Protein AF-A0A0B4ELM9-F1 (afdb_monomer_lite)

Secondary structure (DSSP, 8-state):
-EEEEEEE-SSEEEEEEEEEEEETTTEEEEEEEEEEEETTTTEEEEEEEEEEEEHHHHHHHHHHTT--HHHHHHHTT-HHHHGGGSEEEEEEEEEEE--

Structure (mmCIF, N/CA/C/O backbone):
data_AF-A0A0B4ELM9-F1
#
_entry.id   AF-A0A0B4ELM9-F1
#
loop_
_atom_site.group_PDB
_atom_site.id
_atom_site.type_symbol
_atom_site.label_atom_id
_atom_site.label_alt_id
_atom_site.label_comp_id
_atom_site.label_asym_id
_atom_site.label_entity_id
_atom_site.label_seq_id
_atom_site.pdbx_PDB_ins_code
_atom_site.Cartn_x
_atom_site.Cartn_y
_atom_site.Cartn_z
_atom_site.occupancy
_atom_site.B_iso_or_equiv
_atom_site.auth_seq_id
_atom_site.auth_comp_id
_atom_site.auth_asym_id
_atom_site.auth_atom_id
_atom_site.pdbx_PDB_model_num
ATOM 1 N N . MET A 1 1 ? -6.305 0.039 -10.298 1.00 87.12 1 MET A N 1
ATOM 2 C CA . MET A 1 1 ? -7.274 -0.824 -9.592 1.00 87.12 1 MET A CA 1
ATOM 3 C C . MET A 1 1 ? -7.360 -0.380 -8.143 1.00 87.12 1 MET A C 1
ATOM 5 O O . MET A 1 1 ? -6.322 -0.235 -7.508 1.00 87.12 1 MET A O 1
ATOM 9 N N . TYR A 1 2 ? -8.567 -0.132 -7.641 1.00 93.50 2 TYR A N 1
ATOM 10 C CA . TYR A 1 2 ? -8.815 0.184 -6.234 1.00 93.50 2 TYR A CA 1
ATOM 11 C C . TYR A 1 2 ? -9.431 -1.035 -5.548 1.00 93.50 2 TYR A C 1
ATOM 13 O O . TYR A 1 2 ? -10.288 -1.694 -6.133 1.00 93.50 2 TYR A O 1
ATOM 21 N N . SER A 1 3 ? -8.985 -1.350 -4.335 1.00 94.31 3 SER A N 1
ATOM 22 C CA . SER A 1 3 ? -9.534 -2.447 -3.538 1.00 94.31 3 SER A CA 1
ATOM 23 C C . SER A 1 3 ? -9.590 -2.059 -2.067 1.00 94.31 3 SER A C 1
ATOM 25 O O . SER A 1 3 ? -8.648 -1.456 -1.559 1.00 94.31 3 SER A O 1
ATOM 27 N N . ALA A 1 4 ? -10.669 -2.438 -1.388 1.00 95.44 4 ALA A N 1
ATOM 28 C CA . ALA A 1 4 ? -10.813 -2.296 0.054 1.00 95.44 4 ALA A CA 1
ATOM 29 C C . ALA A 1 4 ? -10.966 -3.686 0.679 1.00 95.44 4 ALA A C 1
ATOM 31 O O . ALA A 1 4 ? -11.752 -4.506 0.204 1.00 95.44 4 ALA A O 1
ATOM 32 N N . LYS A 1 5 ? -10.185 -3.965 1.723 1.00 95.44 5 LYS A N 1
ATOM 33 C CA . LYS A 1 5 ? -10.261 -5.204 2.503 1.00 95.44 5 LYS A CA 1
ATOM 34 C C . LYS A 1 5 ? -10.518 -4.851 3.955 1.00 95.44 5 LYS A C 1
ATOM 36 O O . LYS A 1 5 ? -9.812 -4.014 4.510 1.00 95.44 5 LYS A O 1
ATOM 41 N N . VAL A 1 6 ? -11.490 -5.518 4.561 1.00 96.12 6 VAL A N 1
ATOM 42 C CA . VAL A 1 6 ? -11.878 -5.303 5.956 1.00 96.12 6 VAL A CA 1
ATOM 43 C C . VAL A 1 6 ? -11.551 -6.554 6.760 1.00 96.12 6 VAL A C 1
ATOM 45 O O . VAL A 1 6 ? -11.773 -7.673 6.296 1.00 96.12 6 VAL A O 1
ATOM 48 N N . ARG A 1 7 ? -11.007 -6.366 7.961 1.00 96.25 7 ARG A N 1
ATOM 49 C CA . ARG A 1 7 ? -10.843 -7.408 8.977 1.00 96.25 7 ARG A CA 1
ATOM 50 C C . ARG A 1 7 ? -11.486 -6.921 10.264 1.00 96.25 7 ARG A C 1
ATOM 52 O O . ARG A 1 7 ? -11.111 -5.866 10.770 1.00 96.25 7 ARG A O 1
ATOM 59 N N . VAL A 1 8 ? -12.444 -7.687 10.770 1.00 95.25 8 VAL A N 1
ATOM 60 C CA . VAL A 1 8 ? -13.197 -7.351 11.981 1.00 95.25 8 VAL A CA 1
ATOM 61 C C . VAL A 1 8 ? -12.847 -8.357 13.068 1.00 95.25 8 VAL A C 1
ATOM 63 O O . VAL A 1 8 ? -12.920 -9.565 12.849 1.00 95.25 8 VAL A O 1
ATOM 66 N N . HIS A 1 9 ? -12.460 -7.845 14.229 1.00 93.88 9 HIS A N 1
ATOM 67 C CA . HIS A 1 9 ? -12.335 -8.585 15.478 1.00 93.88 9 HIS A CA 1
ATOM 68 C C . HIS A 1 9 ? -13.339 -8.020 16.490 1.00 93.88 9 HIS A C 1
ATOM 70 O O . HIS A 1 9 ? -13.923 -6.964 16.266 1.00 93.88 9 HIS A O 1
ATOM 76 N N . GLN A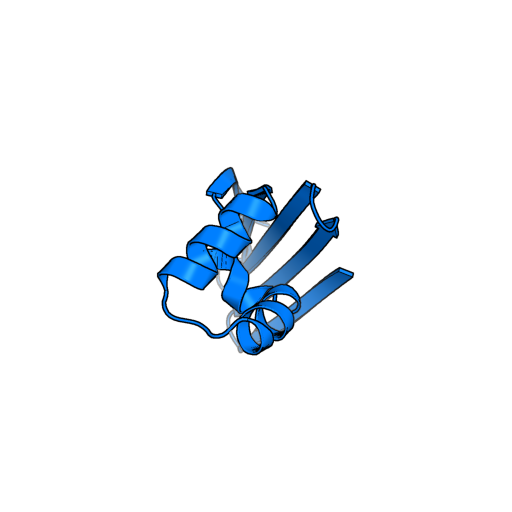 1 10 ? -13.526 -8.706 17.618 1.00 92.19 10 GLN A N 1
ATOM 77 C CA . GLN A 1 10 ? -14.535 -8.330 18.613 1.00 92.19 10 GLN A CA 1
ATOM 78 C C . GLN A 1 10 ? -14.344 -6.915 19.192 1.00 92.19 10 GLN A C 1
ATOM 80 O O . GLN A 1 10 ? -15.330 -6.241 19.448 1.00 92.19 10 GLN A O 1
ATOM 85 N N . GLN A 1 11 ? -13.098 -6.460 19.361 1.00 93.19 11 GLN A N 1
ATOM 86 C CA . GLN A 1 11 ? -12.764 -5.164 19.983 1.00 93.19 11 GLN A CA 1
ATOM 87 C C . GLN A 1 11 ? -12.212 -4.122 18.999 1.00 93.19 11 GLN A C 1
ATOM 89 O O . GLN A 1 11 ? -12.046 -2.963 19.352 1.00 93.19 11 GLN A O 1
ATOM 94 N N . ARG A 1 12 ? -11.899 -4.517 17.759 1.00 93.00 12 ARG A N 1
ATOM 95 C CA . ARG A 1 12 ? -11.236 -3.634 16.791 1.00 93.00 12 ARG A CA 1
ATOM 96 C C . ARG A 1 12 ? -11.511 -4.032 15.355 1.00 93.00 12 ARG A C 1
ATOM 98 O O . ARG A 1 12 ? -11.688 -5.213 15.043 1.00 93.00 12 ARG A O 1
ATOM 105 N N . MET A 1 13 ? -11.435 -3.063 14.458 1.00 94.75 13 MET A N 1
ATOM 106 C CA . MET A 1 13 ? -11.563 -3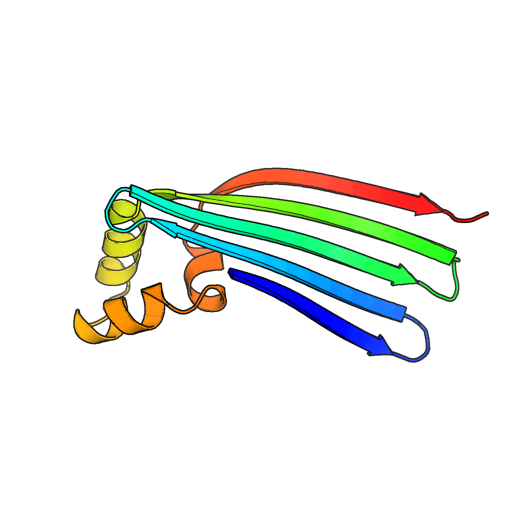.264 13.020 1.00 94.75 13 MET A CA 1
ATOM 107 C C . MET A 1 13 ? -10.404 -2.604 12.275 1.00 94.75 13 MET A C 1
ATOM 109 O O . MET A 1 13 ? -9.982 -1.496 12.594 1.00 94.75 13 MET A O 1
ATOM 113 N N . LEU A 1 14 ? -9.901 -3.292 11.249 1.00 96.00 14 LEU A N 1
ATOM 114 C CA . LEU A 1 14 ? -8.886 -2.776 10.337 1.00 96.00 14 LEU A CA 1
ATOM 115 C C . LEU A 1 14 ? -9.427 -2.764 8.907 1.00 96.00 14 LEU A C 1
ATOM 117 O O . LEU A 1 14 ? -9.861 -3.796 8.387 1.00 96.00 14 LEU A O 1
ATOM 121 N N . ILE A 1 15 ? -9.320 -1.619 8.244 1.00 96.12 15 ILE A N 1
ATOM 122 C CA . ILE A 1 15 ? -9.639 -1.452 6.829 1.00 96.12 15 ILE A CA 1
ATOM 123 C C . ILE A 1 15 ? -8.352 -1.087 6.095 1.00 96.12 15 ILE A C 1
ATOM 125 O O . ILE A 1 15 ? -7.675 -0.126 6.450 1.00 96.12 15 ILE A O 1
ATOM 129 N N . LEU A 1 16 ? -8.013 -1.854 5.061 1.00 96.19 16 LEU A N 1
ATOM 130 C CA . LEU A 1 16 ? -6.950 -1.521 4.118 1.00 96.19 16 LEU A CA 1
ATOM 131 C C . LEU A 1 16 ? -7.581 -1.170 2.775 1.00 96.19 16 LEU A C 1
ATOM 133 O O . LEU A 1 16 ? -8.050 -2.053 2.053 1.00 96.19 16 LEU A O 1
ATOM 137 N N . CYS A 1 17 ? -7.543 0.110 2.432 1.00 96.12 17 CYS A N 1
ATOM 138 C CA . CYS A 1 17 ? -7.894 0.613 1.115 1.00 96.12 17 CYS A CA 1
ATOM 139 C C . CYS A 1 17 ? -6.611 0.825 0.316 1.00 96.12 17 CYS A C 1
ATOM 141 O O . CYS A 1 17 ? -5.804 1.681 0.660 1.00 96.12 17 CYS A O 1
ATOM 143 N N . ARG A 1 18 ? -6.422 0.051 -0.751 1.00 95.50 18 ARG A N 1
ATOM 144 C CA . ARG A 1 18 ? -5.237 0.105 -1.609 1.00 95.50 18 ARG A CA 1
ATOM 145 C C . ARG A 1 18 ? -5.630 0.469 -3.032 1.00 95.50 18 ARG A C 1
ATOM 147 O O . ARG A 1 18 ? -6.357 -0.276 -3.696 1.00 95.50 18 ARG A O 1
ATOM 154 N N . LEU A 1 19 ? -5.104 1.590 -3.515 1.00 95.69 19 LEU A N 1
ATOM 155 C CA . LEU A 1 19 ? -5.090 1.968 -4.922 1.00 95.69 19 LEU A CA 1
ATOM 156 C C . LEU A 1 19 ? -3.750 1.560 -5.531 1.00 95.69 19 LEU A C 1
ATOM 158 O O . LEU A 1 19 ? -2.702 2.074 -5.149 1.00 95.69 19 LEU A O 1
ATOM 162 N N . PHE A 1 20 ? -3.798 0.682 -6.525 1.00 95.19 20 PHE A N 1
ATOM 163 C CA . PHE A 1 20 ? -2.647 0.310 -7.336 1.00 95.19 20 PHE A CA 1
ATOM 164 C C . PHE A 1 20 ? -2.791 0.881 -8.747 1.00 95.19 20 PHE A C 1
ATOM 166 O O . PHE A 1 20 ? -3.782 0.609 -9.435 1.00 95.19 20 PHE A O 1
ATOM 173 N N . MET A 1 21 ? -1.804 1.658 -9.187 1.00 93.44 21 MET A N 1
ATOM 174 C CA . MET A 1 21 ? -1.722 2.197 -10.540 1.00 93.44 21 MET A CA 1
ATOM 175 C C . MET A 1 21 ? -0.365 1.852 -11.141 1.00 93.44 21 MET A C 1
ATOM 177 O O . MET A 1 21 ? 0.679 2.091 -10.540 1.00 93.44 21 MET A O 1
ATOM 181 N N . ARG A 1 22 ? -0.389 1.337 -12.364 1.00 92.06 22 ARG A N 1
ATOM 182 C CA . ARG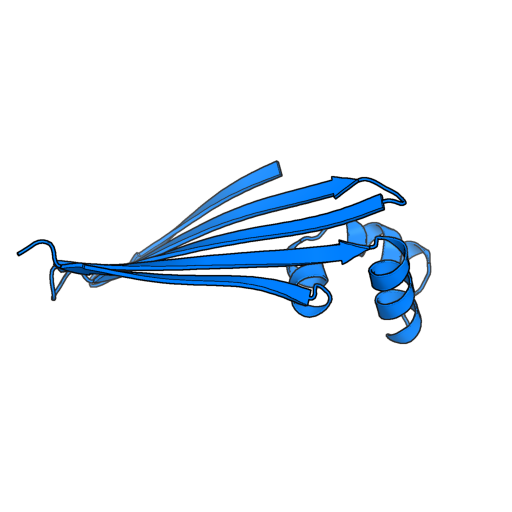 A 1 22 ? 0.802 1.089 -13.161 1.00 92.06 22 ARG A CA 1
ATOM 183 C C . ARG A 1 22 ? 0.587 1.695 -14.533 1.00 92.06 22 ARG A C 1
ATOM 185 O O . ARG A 1 22 ? -0.438 1.436 -15.157 1.00 92.06 22 ARG A O 1
ATOM 192 N N . LEU A 1 23 ? 1.552 2.482 -14.973 1.00 92.50 23 LEU A N 1
ATOM 193 C CA . L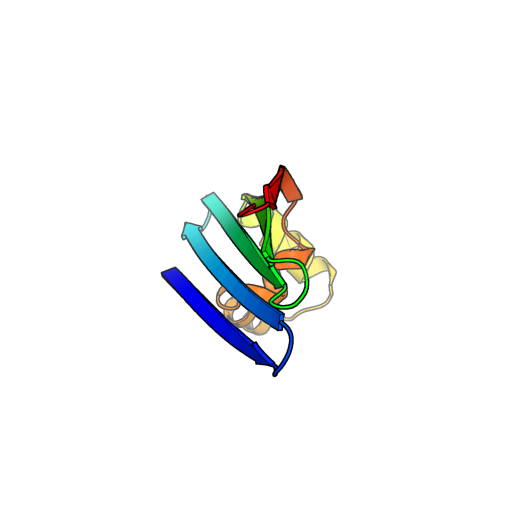EU A 1 23 ? 1.666 2.936 -16.345 1.00 92.50 23 LEU A CA 1
ATOM 194 C C . LEU A 1 23 ? 2.992 2.402 -16.877 1.00 92.50 23 LEU A C 1
ATOM 196 O O . LEU A 1 23 ? 4.058 2.777 -16.378 1.00 92.50 23 LEU A O 1
ATOM 200 N N . ASP A 1 24 ? 2.906 1.472 -17.824 1.00 88.06 24 ASP A N 1
ATOM 201 C CA . ASP A 1 24 ? 4.071 0.764 -18.348 1.00 88.06 24 ASP A CA 1
ATOM 202 C C . ASP A 1 24 ? 5.083 1.760 -18.934 1.00 88.06 24 ASP A C 1
ATOM 204 O O . ASP A 1 24 ? 4.709 2.721 -19.606 1.00 88.06 24 ASP A O 1
ATOM 208 N N . ASN A 1 25 ? 6.365 1.553 -18.620 1.00 88.31 25 ASN A N 1
ATOM 209 C CA . ASN A 1 25 ? 7.492 2.435 -18.961 1.00 88.31 25 ASN A CA 1
ATOM 210 C C . ASN A 1 25 ? 7.441 3.861 -18.373 1.00 88.31 25 ASN A C 1
ATOM 212 O O . ASN A 1 25 ? 8.298 4.676 -18.699 1.00 88.31 25 ASN A O 1
ATOM 216 N N . VAL A 1 26 ? 6.481 4.180 -17.494 1.00 94.06 26 VAL A N 1
ATOM 217 C CA . VAL A 1 26 ? 6.374 5.518 -16.887 1.00 94.06 26 VAL A CA 1
ATOM 218 C C . VAL A 1 26 ? 6.490 5.446 -15.370 1.00 94.06 26 VAL A C 1
ATOM 220 O O . VAL A 1 26 ? 7.486 5.890 -14.800 1.00 94.06 26 VAL A O 1
ATOM 223 N N . VAL A 1 27 ? 5.488 4.890 -14.688 1.00 93.94 27 VAL A N 1
ATOM 224 C CA . VAL A 1 27 ? 5.406 4.971 -13.224 1.00 93.94 27 VAL A CA 1
ATOM 225 C C . VAL A 1 27 ? 4.592 3.830 -12.627 1.00 93.94 27 VAL A C 1
ATOM 227 O O . VAL A 1 27 ? 3.586 3.388 -13.184 1.00 93.94 27 VAL A O 1
ATOM 230 N N . VAL A 1 28 ? 5.013 3.392 -11.447 1.00 94.19 28 VAL A N 1
ATOM 231 C CA . VAL A 1 28 ? 4.244 2.532 -10.550 1.00 94.19 28 VAL A CA 1
ATOM 232 C C . VAL A 1 28 ? 3.892 3.351 -9.314 1.00 94.19 28 VAL A C 1
ATOM 234 O O . VAL A 1 28 ? 4.770 3.947 -8.692 1.00 94.19 28 VAL A O 1
ATOM 237 N N . ARG A 1 29 ? 2.607 3.394 -8.959 1.00 94.81 29 ARG A N 1
ATOM 238 C CA . ARG A 1 29 ? 2.103 4.127 -7.795 1.00 94.81 29 ARG A CA 1
ATOM 239 C C . ARG A 1 29 ? 1.224 3.240 -6.937 1.00 94.81 29 ARG A C 1
ATOM 241 O O . ARG A 1 29 ? 0.400 2.470 -7.440 1.00 94.81 29 ARG A O 1
ATOM 248 N N . LEU A 1 30 ? 1.362 3.416 -5.635 1.00 95.69 30 LEU A N 1
ATOM 249 C CA . LEU A 1 30 ? 0.569 2.731 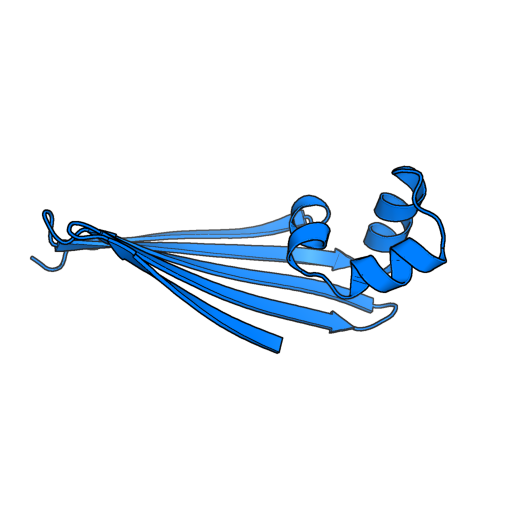-4.635 1.00 95.69 30 LEU A CA 1
ATOM 250 C C . LEU A 1 30 ? 0.096 3.759 -3.608 1.00 95.69 30 LEU A C 1
ATOM 252 O O . LEU A 1 30 ? 0.903 4.503 -3.051 1.00 95.69 30 LEU A O 1
ATOM 256 N N . ARG A 1 31 ? -1.220 3.845 -3.405 1.00 96.19 31 ARG A N 1
ATOM 257 C CA . ARG A 1 31 ? -1.821 4.651 -2.338 1.00 96.19 31 ARG A CA 1
ATOM 258 C C . ARG A 1 31 ? -2.533 3.730 -1.376 1.00 96.19 31 ARG A C 1
ATOM 260 O O . ARG A 1 31 ? -3.486 3.063 -1.771 1.00 96.19 31 ARG A O 1
ATOM 267 N N . ASP A 1 32 ? -2.069 3.716 -0.142 1.00 96.25 32 ASP A N 1
ATOM 268 C CA . ASP A 1 32 ? -2.683 2.972 0.940 1.00 96.25 32 ASP A CA 1
ATOM 269 C C . ASP A 1 32 ? -3.343 3.933 1.912 1.00 96.25 32 ASP A C 1
ATOM 271 O O . ASP A 1 32 ? -2.705 4.858 2.404 1.00 96.25 32 ASP A O 1
ATOM 275 N N . THR A 1 33 ? -4.600 3.663 2.235 1.00 96.31 33 THR A N 1
ATOM 276 C CA . THR A 1 33 ? -5.279 4.230 3.393 1.00 96.31 33 THR A CA 1
ATOM 277 C C . THR A 1 33 ? -5.577 3.083 4.347 1.00 96.31 33 THR A C 1
ATOM 279 O O . THR A 1 33 ? -6.370 2.193 4.026 1.00 96.31 33 THR A O 1
ATOM 282 N N . ARG A 1 34 ? -4.924 3.079 5.506 1.00 96.31 34 ARG A N 1
ATOM 283 C CA . ARG A 1 34 ? -5.197 2.155 6.607 1.00 96.31 34 ARG A CA 1
ATOM 284 C C . ARG A 1 34 ? -6.083 2.864 7.610 1.00 96.31 34 ARG A C 1
ATOM 286 O O . ARG A 1 34 ? -5.753 3.958 8.050 1.00 96.31 34 ARG A O 1
ATOM 293 N N . ILE A 1 35 ? -7.203 2.249 7.953 1.00 95.81 35 ILE A N 1
ATOM 294 C CA . ILE A 1 35 ? -8.103 2.746 8.989 1.00 95.81 35 ILE A CA 1
ATOM 295 C C . ILE A 1 35 ? -8.125 1.704 10.093 1.00 95.81 35 ILE A C 1
ATOM 297 O O . ILE A 1 35 ? -8.450 0.542 9.846 1.00 95.81 35 ILE A O 1
ATOM 301 N N . TYR A 1 36 ? -7.751 2.125 11.288 1.00 95.62 36 TYR A N 1
ATOM 302 C CA . TYR A 1 36 ? -7.898 1.378 12.520 1.00 95.62 36 TYR A CA 1
ATOM 303 C C . TYR A 1 36 ? -9.063 1.979 13.298 1.00 95.62 36 TYR A C 1
ATOM 305 O O . TYR A 1 36 ? -9.123 3.193 13.472 1.00 95.62 36 TYR A O 1
ATOM 313 N N . VAL A 1 37 ? -9.991 1.133 13.724 1.00 94.31 37 VAL A N 1
ATOM 314 C CA . VAL A 1 37 ? -11.124 1.514 14.564 1.00 94.31 37 VAL A CA 1
ATOM 315 C C . VAL A 1 37 ? -11.038 0.694 15.834 1.00 94.31 37 VAL A C 1
ATOM 317 O O . VAL A 1 37 ? -11.037 -0.540 15.767 1.00 94.31 37 VAL A O 1
ATOM 320 N N . ASP A 1 38 ? -10.963 1.384 16.961 1.00 93.50 38 ASP A N 1
ATOM 321 C CA . ASP A 1 38 ? -11.048 0.793 18.285 1.00 93.50 38 ASP A CA 1
ATOM 322 C C . ASP A 1 38 ? -12.469 0.955 18.826 1.00 93.50 38 ASP A C 1
ATOM 324 O O . ASP A 1 38 ? -12.982 2.072 18.907 1.00 93.50 38 ASP A O 1
ATOM 328 N N . PHE A 1 39 ? -13.121 -0.159 19.158 1.00 90.69 39 PHE A N 1
ATOM 329 C CA . PHE A 1 39 ? -14.491 -0.134 19.674 1.00 90.69 39 PHE A CA 1
ATOM 330 C C . PHE A 1 39 ? -14.548 0.119 21.183 1.00 90.69 39 PHE A C 1
ATOM 332 O O . PHE A 1 39 ? -15.627 0.379 21.704 1.00 90.69 39 PHE A O 1
ATOM 339 N N . GLU A 1 40 ? -13.426 0.017 21.901 1.00 91.62 40 GLU A N 1
ATOM 340 C CA . GLU A 1 40 ? -13.397 0.271 23.344 1.00 91.62 40 GLU A CA 1
ATOM 341 C C . GLU A 1 40 ? -13.168 1.753 23.650 1.00 91.62 40 GLU A C 1
ATOM 343 O O . GLU A 1 40 ? -13.760 2.296 24.586 1.00 91.62 40 GLU A O 1
ATOM 348 N N . THR A 1 41 ? -12.319 2.422 22.864 1.00 89.56 41 THR A N 1
ATOM 349 C CA . THR A 1 41 ? -11.998 3.844 23.061 1.00 89.56 41 THR A CA 1
ATOM 350 C C . THR A 1 41 ? -12.817 4.793 22.183 1.00 89.56 41 THR A C 1
ATOM 352 O O . THR A 1 41 ? -12.793 6.000 22.438 1.00 89.56 41 THR A O 1
ATOM 355 N N . ASP A 1 42 ? -13.580 4.264 21.216 1.00 89.19 42 ASP A N 1
ATOM 356 C CA . ASP A 1 42 ? -14.264 5.019 20.153 1.00 89.19 42 ASP A CA 1
ATOM 357 C C . ASP A 1 42 ? -13.294 5.918 19.361 1.00 89.19 42 ASP A C 1
ATOM 359 O O . ASP A 1 42 ? -13.597 7.056 18.980 1.00 89.19 42 ASP A O 1
ATOM 363 N N . GLU A 1 43 ? -12.088 5.399 19.127 1.00 91.81 43 GLU A N 1
ATOM 364 C CA . GLU A 1 43 ? -11.033 6.082 18.390 1.00 91.81 43 GLU A CA 1
ATOM 365 C C . GLU A 1 43 ? -10.877 5.497 16.991 1.00 91.81 43 GLU A C 1
ATOM 367 O O . GLU A 1 43 ? -10.806 4.284 16.773 1.00 91.81 43 GLU A O 1
ATOM 372 N N . VAL A 1 44 ? -10.774 6.397 16.019 1.00 94.31 44 VAL A N 1
ATOM 373 C CA . VAL A 1 44 ? -10.513 6.067 14.626 1.00 94.31 44 VAL A CA 1
ATOM 374 C C . VAL A 1 44 ? -9.175 6.670 14.237 1.00 94.31 44 VAL A C 1
ATOM 376 O O . VAL A 1 44 ? -9.018 7.887 14.201 1.00 94.31 44 VAL A O 1
ATOM 379 N N . MET A 1 45 ? -8.208 5.827 13.892 1.00 94.88 45 MET A N 1
ATOM 380 C CA . MET A 1 45 ? -6.941 6.266 13.317 1.00 94.88 45 MET A CA 1
ATOM 381 C C . MET A 1 45 ? -6.903 5.977 11.822 1.00 94.88 45 MET A C 1
ATOM 383 O O . MET A 1 45 ? -7.153 4.855 11.385 1.00 94.88 45 MET A O 1
ATOM 387 N N . ARG A 1 46 ? -6.549 6.982 11.026 1.00 95.75 46 ARG A N 1
ATOM 388 C CA . ARG A 1 46 ? -6.346 6.880 9.584 1.00 95.75 46 ARG A CA 1
ATOM 389 C C . ARG A 1 46 ? -4.896 7.185 9.244 1.00 95.75 46 ARG A C 1
ATOM 391 O O . ARG A 1 46 ? -4.431 8.300 9.429 1.00 95.75 46 ARG A O 1
ATOM 398 N N . GLU A 1 47 ? -4.210 6.221 8.656 1.00 96.81 47 GLU A N 1
ATOM 399 C CA . GLU A 1 47 ? -2.896 6.412 8.051 1.00 96.81 47 GLU A CA 1
ATOM 400 C C . GLU A 1 47 ? -3.040 6.402 6.528 1.00 96.81 47 GLU A C 1
ATOM 402 O O . GLU A 1 47 ? -3.567 5.455 5.945 1.00 96.81 47 GLU A O 1
ATOM 407 N N . TYR A 1 48 ? -2.556 7.447 5.869 1.00 96.88 48 TYR A N 1
ATOM 408 C CA . TYR A 1 48 ? -2.428 7.528 4.424 1.00 96.88 48 TYR A CA 1
ATOM 409 C C . TYR A 1 48 ? -0.952 7.478 4.029 1.00 96.88 48 TYR A C 1
ATOM 411 O O . TYR A 1 48 ? -0.141 8.288 4.471 1.00 96.88 48 TYR A O 1
ATOM 419 N N . THR A 1 49 ? -0.596 6.532 3.165 1.00 97.12 49 THR A N 1
ATOM 420 C CA . THR A 1 49 ? 0.746 6.394 2.599 1.00 97.12 49 THR A CA 1
ATOM 421 C C . THR A 1 49 ? 0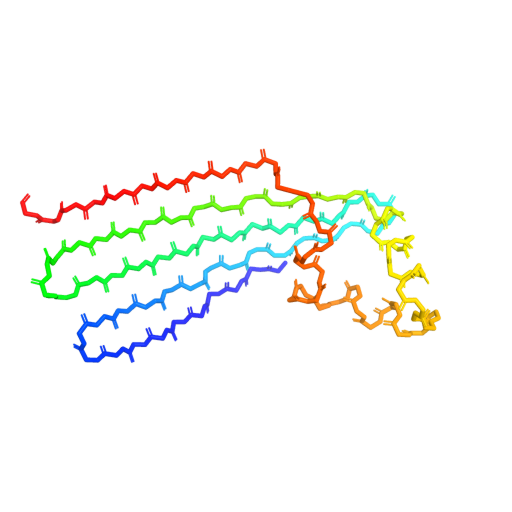.673 6.420 1.080 1.00 97.12 49 THR A C 1
ATOM 423 O O . THR A 1 49 ? -0.023 5.624 0.449 1.00 97.12 49 THR A O 1
ATOM 426 N N . ALA A 1 50 ? 1.448 7.310 0.480 1.00 96.88 50 ALA A N 1
ATOM 427 C CA . ALA A 1 50 ? 1.604 7.449 -0.950 1.00 96.88 50 ALA A CA 1
ATOM 428 C C . ALA A 1 50 ? 3.018 7.017 -1.338 1.00 96.88 50 ALA A C 1
ATOM 430 O O . ALA A 1 50 ? 3.991 7.651 -0.934 1.00 96.88 50 ALA A O 1
ATOM 431 N N . LYS A 1 51 ? 3.133 5.958 -2.137 1.00 96.31 51 LYS A N 1
ATOM 432 C CA . LYS A 1 51 ? 4.408 5.475 -2.667 1.00 96.31 51 LYS A CA 1
ATOM 433 C C . LYS A 1 51 ? 4.438 5.544 -4.184 1.00 96.31 51 LYS A C 1
ATOM 435 O O . LYS A 1 51 ? 3.427 5.253 -4.831 1.00 96.31 51 LYS A O 1
ATOM 440 N N . GLU A 1 52 ? 5.579 5.916 -4.749 1.00 94.81 52 GLU A N 1
ATOM 441 C CA . GLU A 1 52 ? 5.803 5.955 -6.196 1.00 94.81 52 GLU A CA 1
ATOM 442 C C . GLU A 1 52 ? 7.233 5.565 -6.549 1.00 94.81 52 GLU A C 1
ATOM 444 O O . GLU A 1 52 ? 8.159 5.800 -5.781 1.00 94.81 52 GLU A O 1
ATOM 449 N N . ALA A 1 53 ? 7.414 5.010 -7.744 1.00 94.62 53 ALA A N 1
ATOM 450 C CA . ALA A 1 53 ? 8.717 4.897 -8.385 1.00 94.62 53 ALA A CA 1
ATOM 451 C C . ALA A 1 53 ? 8.552 4.818 -9.907 1.00 94.62 53 ALA A C 1
ATOM 453 O O . ALA A 1 53 ? 7.490 4.439 -10.418 1.00 94.62 53 ALA A O 1
ATOM 454 N N . LYS A 1 54 ? 9.612 5.149 -10.652 1.00 94.31 54 LYS A N 1
ATOM 455 C CA . LYS A 1 54 ? 9.632 4.943 -12.105 1.00 94.31 54 LYS A CA 1
ATOM 456 C C . LYS A 1 54 ? 9.616 3.453 -12.424 1.00 94.31 54 LYS A C 1
ATOM 458 O O . LYS A 1 54 ? 10.189 2.639 -11.699 1.00 94.31 54 LYS A O 1
ATOM 463 N N . PHE A 1 55 ? 8.986 3.104 -13.540 1.00 90.88 55 PHE A N 1
ATOM 464 C CA . PHE A 1 55 ? 8.866 1.709 -13.964 1.00 90.88 55 PHE A CA 1
ATOM 465 C C . PHE A 1 55 ? 10.236 1.030 -14.143 1.00 90.88 55 PHE A C 1
ATOM 467 O O . PHE A 1 55 ? 10.441 -0.086 -13.665 1.00 90.88 55 PHE A O 1
ATOM 474 N N . ASP A 1 56 ? 11.190 1.730 -14.759 1.00 91.44 56 ASP A N 1
ATOM 475 C CA . ASP A 1 56 ? 12.539 1.207 -14.998 1.00 91.44 56 ASP A CA 1
ATOM 476 C C . ASP A 1 56 ? 13.322 0.971 -13.706 1.00 91.44 56 ASP A C 1
ATOM 478 O O . ASP A 1 56 ? 14.047 -0.019 -13.600 1.00 91.44 56 ASP A O 1
ATOM 482 N N . ASP A 1 57 ? 13.139 1.832 -12.703 1.00 92.00 57 ASP A N 1
ATOM 483 C CA . ASP A 1 57 ? 13.796 1.686 -11.404 1.00 92.00 57 ASP A CA 1
ATOM 484 C C . ASP A 1 57 ? 13.267 0.451 -10.672 1.00 92.00 57 ASP A C 1
ATOM 486 O O . ASP A 1 57 ? 14.047 -0.343 -10.149 1.00 92.00 57 ASP A O 1
ATOM 490 N N . VAL A 1 58 ? 11.950 0.224 -10.707 1.00 90.19 58 VAL A N 1
ATOM 491 C CA . VAL A 1 58 ? 11.324 -0.983 -10.148 1.00 90.19 58 VAL A CA 1
ATOM 492 C C . VAL A 1 58 ? 11.811 -2.236 -10.877 1.00 90.19 58 VAL A C 1
ATOM 494 O O . VAL A 1 58 ? 12.205 -3.207 -10.233 1.00 90.19 58 VAL A O 1
ATOM 497 N N . LYS A 1 59 ? 11.852 -2.213 -12.215 1.00 89.94 59 LYS A N 1
ATOM 498 C CA . LYS A 1 59 ? 12.350 -3.336 -13.023 1.00 89.94 59 LYS A CA 1
ATOM 499 C C . LYS A 1 59 ? 13.821 -3.635 -12.725 1.00 89.94 59 LYS A C 1
ATOM 501 O O . LYS A 1 59 ? 14.190 -4.799 -12.595 1.00 89.94 59 LYS A O 1
ATOM 506 N N . ARG A 1 60 ? 14.650 -2.600 -12.560 1.00 90.19 60 ARG A N 1
ATOM 507 C CA . ARG A 1 60 ? 16.060 -2.736 -12.177 1.00 90.19 60 ARG A CA 1
ATOM 508 C C . ARG A 1 60 ? 16.202 -3.309 -10.769 1.00 90.19 60 ARG A C 1
ATOM 510 O O . ARG A 1 60 ? 16.955 -4.260 -10.602 1.00 90.19 60 ARG A O 1
ATOM 517 N N . LYS A 1 61 ? 15.458 -2.798 -9.779 1.00 89.75 61 LYS A N 1
ATOM 518 C CA . LYS A 1 61 ? 15.441 -3.338 -8.404 1.00 89.75 61 LYS A CA 1
ATOM 519 C C . LYS A 1 61 ? 15.040 -4.826 -8.394 1.00 89.75 61 LYS A C 1
ATOM 521 O O . LYS A 1 61 ? 15.648 -5.609 -7.672 1.00 89.75 61 LYS A O 1
ATOM 526 N N . LEU A 1 62 ? 14.080 -5.229 -9.233 1.00 88.06 62 LEU A N 1
ATOM 527 C CA . LEU A 1 62 ? 13.661 -6.630 -9.391 1.00 88.06 62 LEU A CA 1
ATOM 528 C C . LEU A 1 62 ? 14.698 -7.509 -10.106 1.00 88.06 62 LEU A C 1
ATOM 530 O O . LEU A 1 62 ? 14.873 -8.665 -9.742 1.00 88.06 62 LEU A O 1
ATOM 534 N N . ALA A 1 63 ? 15.401 -6.984 -11.108 1.00 87.75 63 ALA A N 1
ATOM 535 C CA . ALA A 1 63 ? 16.485 -7.719 -11.759 1.00 87.75 63 ALA A CA 1
ATOM 536 C C . ALA A 1 63 ? 17.677 -7.919 -10.805 1.00 87.75 63 ALA A C 1
ATOM 538 O O . ALA A 1 63 ? 18.249 -9.003 -10.734 1.00 87.75 63 ALA A O 1
ATOM 539 N N . MET A 1 64 ? 18.008 -6.893 -10.014 1.00 87.88 64 MET A N 1
ATOM 540 C CA . MET A 1 64 ? 19.077 -6.948 -9.011 1.00 87.88 64 MET A CA 1
ATOM 541 C C . MET A 1 64 ? 18.773 -7.907 -7.854 1.00 87.88 64 MET A C 1
ATOM 543 O O . MET A 1 64 ? 19.703 -8.372 -7.203 1.00 87.88 64 MET A O 1
ATOM 547 N N . SER A 1 65 ? 17.501 -8.238 -7.602 1.00 84.50 65 SER A N 1
ATOM 548 C CA . SER A 1 65 ? 17.127 -9.256 -6.613 1.00 84.50 65 SER A CA 1
ATOM 549 C C . SER A 1 65 ? 17.252 -10.696 -7.131 1.00 84.50 65 SER A C 1
ATOM 551 O O . SER A 1 65 ? 16.893 -11.630 -6.417 1.00 84.50 65 SER A O 1
ATOM 553 N N . GLY A 1 66 ? 17.785 -10.891 -8.346 1.00 82.56 66 GLY A N 1
ATOM 554 C CA . GLY A 1 66 ? 18.078 -12.206 -8.922 1.00 82.56 66 GLY A CA 1
ATOM 555 C C . GLY A 1 66 ? 16.886 -12.890 -9.596 1.00 82.56 66 GLY A C 1
ATOM 556 O O . GLY A 1 66 ? 16.948 -14.088 -9.859 1.00 82.56 66 GLY A O 1
ATOM 557 N N . ARG A 1 67 ? 15.793 -12.162 -9.866 1.00 83.31 67 ARG A N 1
ATOM 558 C CA . ARG A 1 67 ? 14.594 -12.721 -10.512 1.00 83.31 67 ARG A CA 1
ATOM 559 C C . ARG A 1 67 ? 14.773 -12.861 -12.023 1.00 83.31 67 ARG A C 1
ATOM 561 O O . ARG A 1 67 ? 15.360 -11.996 -12.674 1.00 83.31 67 ARG A O 1
ATOM 568 N N . LEU A 1 68 ? 14.215 -13.934 -12.582 1.00 85.06 68 LEU A N 1
ATOM 569 C CA . LEU A 1 68 ? 14.201 -14.165 -14.025 1.00 85.06 68 LEU A CA 1
ATOM 570 C C . LEU A 1 68 ? 13.261 -13.169 -14.731 1.00 85.06 68 LEU A C 1
ATOM 572 O O . LEU A 1 68 ? 12.309 -12.682 -14.116 1.00 85.06 68 LEU A O 1
ATOM 576 N N . PRO A 1 69 ? 13.474 -12.868 -16.027 1.00 81.19 69 PRO A N 1
ATOM 577 C CA . PRO A 1 69 ? 12.630 -11.933 -16.775 1.00 81.19 69 PRO A CA 1
ATOM 578 C C . PRO A 1 69 ? 11.130 -12.259 -16.725 1.00 81.19 69 PRO A C 1
ATOM 580 O O . PRO A 1 69 ? 10.315 -11.346 -16.582 1.00 81.19 69 PRO A O 1
ATOM 583 N N . ASP A 1 70 ? 10.771 -13.542 -16.780 1.00 83.50 70 ASP A N 1
ATOM 584 C CA . ASP A 1 70 ? 9.377 -13.988 -16.721 1.00 83.50 70 ASP A CA 1
ATOM 585 C C . ASP A 1 70 ? 8.759 -13.702 -15.347 1.00 83.50 70 ASP A C 1
ATOM 587 O O . ASP A 1 70 ? 7.673 -13.119 -15.267 1.00 83.50 70 ASP A O 1
ATOM 591 N N . ASP A 1 71 ? 9.493 -13.974 -14.265 1.00 84.62 71 ASP A N 1
ATOM 592 C CA . ASP A 1 71 ? 9.060 -13.679 -12.895 1.00 84.62 71 ASP A CA 1
ATOM 593 C C . ASP A 1 71 ? 8.837 -12.180 -12.687 1.00 84.62 71 ASP A C 1
ATOM 595 O O . ASP A 1 71 ? 7.873 -11.771 -12.039 1.00 84.62 71 ASP A O 1
ATOM 599 N N . ILE A 1 72 ? 9.677 -11.329 -13.285 1.00 84.44 72 ILE A N 1
ATOM 600 C CA . ILE A 1 72 ? 9.516 -9.871 -13.209 1.00 84.44 72 ILE A CA 1
ATOM 601 C C . ILE A 1 72 ? 8.149 -9.454 -13.766 1.00 84.44 72 ILE A C 1
ATOM 603 O O . ILE A 1 72 ? 7.469 -8.617 -13.166 1.00 84.44 72 ILE A O 1
ATOM 607 N N . THR A 1 73 ? 7.702 -10.047 -14.877 1.00 84.06 73 THR A N 1
ATOM 608 C CA . THR A 1 73 ? 6.397 -9.702 -15.466 1.00 84.06 73 THR A CA 1
ATOM 609 C C . THR A 1 73 ? 5.214 -10.109 -14.588 1.00 84.06 73 THR A C 1
ATOM 611 O O . THR A 1 73 ? 4.212 -9.387 -14.541 1.00 84.06 73 THR A O 1
ATOM 614 N N . VAL A 1 74 ? 5.337 -11.221 -13.857 1.00 87.44 74 VAL A N 1
ATOM 615 C CA . VAL A 1 74 ? 4.330 -11.685 -12.892 1.00 87.44 74 VAL A CA 1
ATOM 616 C C . VAL A 1 74 ? 4.271 -10.730 -11.701 1.00 87.44 74 VAL A C 1
ATOM 618 O O . VAL A 1 74 ? 3.200 -10.254 -11.323 1.00 87.44 74 VAL A O 1
ATOM 621 N N . VAL A 1 75 ? 5.431 -10.365 -11.165 1.00 87.38 75 VAL A N 1
ATOM 622 C CA . VAL A 1 75 ? 5.570 -9.527 -9.968 1.00 87.38 75 VAL A CA 1
ATOM 623 C C . VAL A 1 75 ? 5.093 -8.103 -10.217 1.00 87.38 75 VAL A C 1
ATOM 625 O O . VAL A 1 75 ? 4.438 -7.509 -9.364 1.00 87.38 75 VAL A O 1
ATOM 628 N N . LEU A 1 76 ? 5.321 -7.569 -11.419 1.00 86.81 76 LEU A N 1
ATOM 629 C CA . LEU A 1 76 ? 4.811 -6.260 -11.832 1.00 86.81 76 LEU A CA 1
ATOM 630 C C . LEU A 1 76 ? 3.275 -6.163 -11.814 1.00 86.81 76 LEU A C 1
ATOM 632 O O . LEU A 1 76 ? 2.726 -5.065 -11.948 1.00 86.81 76 LEU A O 1
ATOM 636 N N . ARG A 1 77 ? 2.560 -7.286 -11.689 1.00 86.56 77 ARG A N 1
ATOM 637 C CA . ARG A 1 77 ? 1.100 -7.327 -11.523 1.00 86.56 77 ARG A CA 1
ATOM 638 C C . ARG A 1 77 ? 0.675 -7.405 -10.053 1.00 86.56 77 ARG A C 1
ATOM 640 O O . ARG A 1 77 ? -0.497 -7.172 -9.769 1.00 86.56 77 ARG A O 1
ATOM 647 N N . ASN A 1 78 ? 1.591 -7.704 -9.130 1.00 89.94 78 ASN A N 1
ATOM 648 C CA . ASN A 1 78 ? 1.294 -7.920 -7.719 1.00 89.94 78 ASN A CA 1
ATOM 649 C C . ASN A 1 78 ? 1.679 -6.700 -6.858 1.00 89.94 78 ASN A C 1
ATOM 651 O O . ASN A 1 78 ? 2.850 -6.523 -6.521 1.00 89.94 78 ASN A O 1
ATOM 655 N N . PRO A 1 79 ? 0.714 -5.870 -6.418 1.00 88.62 79 PRO A N 1
ATOM 656 C CA . PRO A 1 79 ? 1.018 -4.671 -5.639 1.00 88.62 79 PRO A CA 1
ATOM 657 C C . PRO A 1 79 ? 1.659 -4.967 -4.279 1.00 88.62 79 PRO A C 1
ATOM 659 O O . PRO A 1 79 ? 2.382 -4.124 -3.760 1.00 88.62 79 PRO A O 1
ATOM 662 N N . ASN A 1 80 ? 1.412 -6.144 -3.690 1.00 90.00 80 ASN A N 1
ATOM 663 C CA . ASN A 1 80 ? 1.983 -6.493 -2.387 1.00 90.00 80 ASN A CA 1
ATOM 664 C C . ASN A 1 80 ? 3.498 -6.714 -2.465 1.00 90.00 80 ASN A C 1
ATOM 666 O O . ASN A 1 80 ? 4.205 -6.377 -1.524 1.00 90.00 80 ASN A O 1
ATOM 670 N N . GLU A 1 81 ? 3.986 -7.261 -3.578 1.00 89.81 81 GLU A N 1
ATOM 671 C CA . GLU A 1 81 ? 5.419 -7.483 -3.794 1.00 89.81 81 GLU A CA 1
ATOM 672 C C . GLU A 1 81 ? 6.148 -6.221 -4.258 1.00 89.81 81 GLU A C 1
ATOM 674 O O . GLU A 1 81 ? 7.348 -6.087 -4.036 1.00 89.81 81 GLU A O 1
ATOM 679 N N . LEU A 1 82 ? 5.429 -5.292 -4.893 1.00 90.56 82 LEU A N 1
ATOM 680 C CA . LEU A 1 82 ? 5.990 -4.017 -5.335 1.00 90.56 82 LEU A CA 1
ATOM 681 C C . LEU A 1 82 ? 6.103 -3.000 -4.198 1.00 90.56 82 LEU A C 1
ATOM 683 O O . LEU A 1 82 ? 7.017 -2.185 -4.221 1.00 90.56 82 LEU A O 1
ATOM 687 N N . ASP A 1 83 ? 5.220 -3.057 -3.199 1.00 91.44 83 ASP A N 1
ATOM 688 C CA . ASP A 1 83 ? 5.183 -2.136 -2.055 1.00 91.44 83 ASP A CA 1
ATOM 689 C C . ASP A 1 83 ? 6.543 -1.816 -1.384 1.00 91.44 83 ASP A C 1
ATOM 691 O O . ASP A 1 83 ? 6.781 -0.634 -1.112 1.00 91.44 83 ASP A O 1
ATOM 695 N N . PRO A 1 84 ? 7.450 -2.784 -1.125 1.00 91.31 84 PRO A N 1
ATOM 696 C CA . PRO A 1 84 ? 8.761 -2.492 -0.535 1.00 91.31 84 PRO A CA 1
ATOM 697 C C . PRO A 1 84 ? 9.759 -1.848 -1.509 1.00 91.31 84 PRO A C 1
ATOM 699 O O . PRO A 1 84 ? 10.783 -1.327 -1.078 1.00 91.31 84 PRO A O 1
ATOM 702 N N . LEU A 1 85 ? 9.500 -1.897 -2.817 1.00 90.31 85 LEU A N 1
ATOM 703 C CA . LEU A 1 85 ? 10.394 -1.361 -3.849 1.00 90.31 85 LEU A CA 1
ATOM 704 C C . LEU A 1 85 ? 10.073 0.091 -4.218 1.00 90.31 85 LEU A C 1
ATOM 706 O O . LEU A 1 85 ? 10.880 0.736 -4.896 1.00 90.31 85 LEU A O 1
ATOM 710 N N . LEU A 1 86 ? 8.897 0.577 -3.816 1.00 93.06 86 LEU A N 1
ATOM 711 C CA . LEU A 1 86 ? 8.427 1.932 -4.077 1.00 93.06 86 LEU A CA 1
ATOM 712 C C . LEU A 1 86 ? 8.868 2.879 -2.964 1.00 93.06 86 LEU A C 1
ATOM 714 O O . LEU A 1 86 ? 8.795 2.541 -1.781 1.00 93.06 86 LEU A O 1
ATOM 718 N N . ASP A 1 87 ? 9.245 4.091 -3.348 1.00 93.62 87 ASP A N 1
ATOM 719 C CA . ASP A 1 87 ? 9.699 5.104 -2.407 1.00 93.62 87 ASP A CA 1
ATOM 720 C C . ASP A 1 87 ? 8.486 5.869 -1.848 1.00 93.62 87 ASP A C 1
ATOM 722 O O . ASP A 1 87 ? 7.510 6.129 -2.560 1.00 93.62 87 ASP A O 1
ATOM 726 N N . VAL A 1 88 ? 8.509 6.201 -0.554 1.00 95.75 88 VAL A N 1
ATOM 727 C CA . VAL A 1 88 ? 7.416 6.938 0.103 1.00 95.75 88 VAL A CA 1
ATOM 728 C C . VAL A 1 88 ? 7.508 8.415 -0.277 1.00 95.75 88 VAL A C 1
ATOM 730 O O . VAL A 1 88 ? 8.483 9.084 0.044 1.00 95.75 88 VAL A O 1
ATOM 733 N N . VAL A 1 89 ? 6.473 8.922 -0.944 1.00 95.38 89 VAL A N 1
ATOM 734 C CA . VAL A 1 89 ? 6.362 10.323 -1.384 1.00 95.38 89 VAL A CA 1
ATOM 735 C C . VAL A 1 89 ? 5.592 11.162 -0.369 1.00 95.38 89 VAL A C 1
ATOM 737 O O . VAL A 1 89 ? 5.919 12.320 -0.136 1.00 95.38 89 VAL A O 1
ATOM 740 N N . GLN A 1 90 ? 4.552 10.586 0.232 1.00 95.50 90 GLN A N 1
ATOM 741 C CA . GLN A 1 90 ? 3.724 11.264 1.224 1.00 95.50 90 GLN A CA 1
ATOM 742 C C . GLN A 1 90 ? 3.291 10.262 2.283 1.00 95.50 90 GLN A C 1
ATOM 744 O O . GLN A 1 90 ? 2.926 9.126 1.976 1.00 95.50 90 GLN A O 1
ATOM 749 N N . HIS A 1 91 ? 3.305 10.702 3.531 1.00 96.56 91 HIS A N 1
ATOM 750 C CA . HIS A 1 91 ? 2.803 9.950 4.667 1.00 96.56 91 HIS A CA 1
ATOM 751 C C . HIS A 1 91 ? 2.058 10.914 5.583 1.00 96.56 91 HIS A C 1
ATOM 753 O O . HIS A 1 91 ? 2.529 12.025 5.825 1.00 96.56 91 HIS A O 1
ATOM 759 N N . GLN A 1 92 ? 0.856 10.529 5.995 1.00 96.38 92 GLN A N 1
ATOM 760 C CA . GLN A 1 92 ? 0.011 11.305 6.893 1.00 96.38 92 GLN A CA 1
ATOM 761 C C . GLN A 1 92 ? -0.720 10.359 7.833 1.00 96.38 92 GLN A C 1
ATOM 763 O O . GLN A 1 92 ? -1.252 9.340 7.395 1.00 96.38 92 GLN A O 1
ATOM 768 N N . THR A 1 93 ? -0.797 10.738 9.101 1.00 95.69 93 THR A N 1
ATOM 769 C CA . THR A 1 93 ? -1.586 10.031 10.106 1.00 95.69 93 THR A CA 1
ATOM 770 C C . THR A 1 93 ? -2.541 11.016 10.751 1.00 95.69 93 THR A C 1
ATOM 772 O O . THR A 1 93 ? -2.145 12.110 11.144 1.00 95.69 93 THR A O 1
ATOM 775 N N . GLU A 1 94 ? -3.797 10.618 10.860 1.00 93.94 94 GLU A N 1
ATOM 776 C CA . GLU A 1 94 ? -4.861 11.375 11.497 1.00 93.94 94 GLU A CA 1
ATOM 777 C C . GLU A 1 94 ? -5.536 10.487 12.536 1.00 93.94 94 GLU A C 1
ATOM 779 O O . GLU A 1 94 ? -5.768 9.303 12.291 1.00 93.94 94 GLU A O 1
ATOM 784 N N . ALA A 1 95 ? -5.859 11.058 13.689 1.00 92.12 95 ALA A N 1
ATOM 785 C CA . ALA A 1 95 ? -6.651 10.406 14.719 1.00 92.12 95 ALA A CA 1
ATOM 786 C C . ALA A 1 95 ? -7.925 11.221 14.943 1.00 92.12 95 ALA A C 1
ATOM 788 O O . ALA A 1 95 ? -7.891 12.452 14.956 1.00 92.12 95 ALA A O 1
ATOM 789 N N . LEU A 1 96 ? -9.042 10.522 15.094 1.00 90.56 96 LEU A N 1
ATOM 790 C CA . LEU A 1 96 ? -10.355 11.081 15.359 1.00 90.56 96 LEU A CA 1
ATOM 791 C C . LEU A 1 96 ? -10.942 10.352 16.566 1.00 90.56 96 LEU A C 1
ATOM 793 O O . LEU A 1 96 ? -11.223 9.157 16.493 1.00 90.56 96 LEU A O 1
ATOM 797 N N . CYS A 1 97 ? -11.137 11.078 17.662 1.00 88.19 97 CYS A N 1
ATOM 798 C CA . CYS A 1 97 ? -11.949 10.616 18.783 1.00 88.19 97 CYS A CA 1
ATOM 799 C C . CYS A 1 97 ? -13.411 10.969 18.502 1.00 88.19 97 CYS A C 1
ATOM 801 O O . CYS A 1 97 ? -13.702 12.095 18.099 1.00 88.19 97 CYS A O 1
ATOM 803 N N . LEU A 1 98 ? -14.327 10.026 18.716 1.00 80.69 98 LEU A N 1
ATOM 804 C CA . LEU A 1 98 ? -15.758 10.227 18.457 1.00 80.69 98 LEU A CA 1
ATOM 805 C C . LEU A 1 98 ? -16.544 10.753 19.678 1.00 80.69 98 LEU A C 1
ATOM 807 O O . LEU A 1 98 ? -17.773 10.779 19.634 1.00 80.69 98 LEU A O 1
ATOM 811 N N . LYS A 1 99 ? -15.851 11.156 20.753 1.00 68.88 99 LYS A N 1
ATOM 812 C CA . LYS A 1 99 ? -16.441 11.684 21.996 1.00 68.88 99 LYS A CA 1
ATOM 813 C C . LYS A 1 99 ? -16.668 13.190 21.960 1.00 68.88 99 LYS A C 1
ATOM 815 O O . LYS A 1 99 ? -15.818 13.899 21.378 1.00 68.88 99 LYS A O 1
#

pLDDT: mean 91.78, std 4.69, range [68.88, 97.12]

Foldseek 3Di:
DWDWDWDDDPFKIKIWIWDWDDDPQAKTKIWIWIWIAGNVQRKIKIKIWIWMDGNVQLLVVCVVVVDDPVVSVVQVVPVVSSVVSTDTPDIDMDMDRPD

Organism: Metarhizium anisopliae (strain ARSEF 549) (NCBI:txid3151832)

InterPro domains:
  IPR007303 TIP41-like protein [PF04176] (1-59)
  IPR051330 Phosphatase regulators and Met sulfoxide reductases [PTHR21021] (2-96)

Sequence (99 aa):
MYSAKVRVHQQRMLILCRLFMRLDNVVVRLRDTRIYVDFETDEVMREYTAKEAKFDDVKRKLAMSGRLPDDITVVLRNPNELDPLLDVVQHQTEALCLK

Radius of gyration: 16.46 Å; chains: 1; bounding box: 36×26×42 Å